Protein AF-0000000083620984 (afdb_homodimer)

Radius of gyration: 16.07 Å; Cα contacts (8 Å, |Δi|>4): 321; chains: 2; bounding box: 34×46×34 Å

Secondary structure (DSSP, 8-state):
-EEEEEETTEEEEEEEEEEEE---GGG--SS--S------TTEEEEEEEETTTEEEEEEE--TTEEEEEE--/-EEEEEETTEEEEEEEEEEEE---GGG--SS--S------TTEEEEEEEETTTEEEEEEE--TTEEEEEE--

Structure (mmCIF, N/CA/C/O backbone):
data_AF-0000000083620984-model_v1
#
loop_
_entity.id
_entity.type
_entity.pdbx_description
1 polymer 'Putative PAP-specific phosphatase mitochondrial-like'
#
loop_
_atom_site.group_PDB
_atom_site.id
_atom_site.type_symbol
_atom_site.label_atom_id
_atom_site.label_alt_id
_atom_site.label_comp_id
_atom_site.label_asym_id
_atom_site.label_entity_id
_atom_site.label_seq_id
_atom_site.pdbx_PDB_ins_code
_atom_site.Cartn_x
_atom_site.Cartn_y
_atom_site.Cartn_z
_atom_site.occupancy
_atom_site.B_iso_or_equiv
_atom_site.auth_seq_id
_atom_site.auth_comp_id
_atom_site.auth_asym_id
_atom_site.auth_atom_id
_atom_site.pdbx_PDB_model_num
ATOM 1 N N . VAL A 1 1 ? 7.824 5.59 3.816 1 95.5 1 VAL A N 1
ATOM 2 C CA . VAL A 1 1 ? 7.945 4.133 3.795 1 95.5 1 VAL A CA 1
ATOM 3 C C . VAL A 1 1 ? 7.23 3.572 2.568 1 95.5 1 VAL A C 1
ATOM 5 O O . VAL A 1 1 ? 6.395 4.25 1.965 1 95.5 1 VAL A O 1
ATOM 8 N N . GLY A 1 2 ? 7.676 2.381 2.141 1 97.94 2 GLY A N 1
ATOM 9 C CA . GLY A 1 2 ? 7.074 1.812 0.945 1 97.94 2 GLY A CA 1
ATOM 10 C C . GLY A 1 2 ? 6.973 0.299 0.988 1 97.94 2 GLY A C 1
ATOM 11 O O . GLY A 1 2 ? 7.645 -0.35 1.793 1 97.94 2 GLY A O 1
ATOM 12 N N . LEU A 1 3 ? 6.086 -0.209 0.141 1 97.88 3 LEU A N 1
ATOM 13 C CA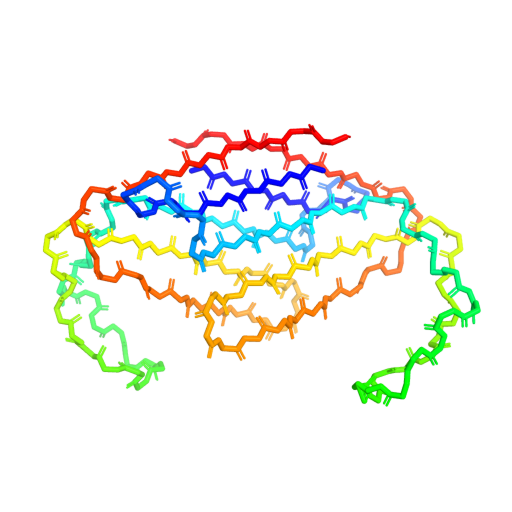 . LEU A 1 3 ? 5.852 -1.63 -0.096 1 97.88 3 LEU A CA 1
ATOM 14 C C . LEU A 1 3 ? 5.66 -1.908 -1.583 1 97.88 3 LEU A C 1
ATOM 16 O O . LEU A 1 3 ? 5.113 -1.074 -2.311 1 97.88 3 LEU A O 1
ATOM 20 N N . ALA A 1 4 ? 6.211 -3.156 -1.913 1 98.12 4 ALA A N 1
ATOM 21 C CA . ALA A 1 4 ? 6.031 -3.473 -3.328 1 98.12 4 ALA A CA 1
ATOM 22 C C . ALA A 1 4 ? 5.895 -4.977 -3.539 1 98.12 4 ALA A C 1
ATOM 24 O O . ALA A 1 4 ? 6.469 -5.773 -2.791 1 98.12 4 ALA A O 1
ATOM 25 N N . LEU A 1 5 ? 5.133 -5.305 -4.512 1 97.81 5 LEU A N 1
ATOM 26 C CA . LEU A 1 5 ? 5.184 -6.652 -5.074 1 97.81 5 LEU A CA 1
ATOM 27 C C . LEU A 1 5 ? 6.18 -6.719 -6.227 1 97.81 5 LEU A C 1
ATOM 29 O O . LEU A 1 5 ? 6.125 -5.902 -7.148 1 97.81 5 LEU A O 1
ATOM 33 N N . VAL A 1 6 ? 7.078 -7.719 -6.152 1 97.38 6 VAL A N 1
ATOM 34 C CA . VAL A 1 6 ? 8.156 -7.867 -7.125 1 97.38 6 VAL A CA 1
ATOM 35 C C . VAL A 1 6 ? 7.988 -9.18 -7.887 1 97.38 6 VAL A C 1
ATOM 37 O O . VAL A 1 6 ? 7.781 -10.234 -7.277 1 97.38 6 VAL A O 1
ATOM 40 N N . VAL A 1 7 ? 8 -9.055 -9.188 1 95.38 7 VAL A N 1
ATOM 41 C CA . VAL A 1 7 ? 7.945 -10.211 -10.078 1 95.38 7 VAL A CA 1
ATOM 42 C C . VAL A 1 7 ? 9.227 -10.297 -10.906 1 95.38 7 VAL A C 1
ATOM 44 O O . VAL A 1 7 ? 9.523 -9.398 -11.695 1 95.38 7 VAL A O 1
ATOM 47 N N . GLU A 1 8 ? 9.938 -11.414 -10.648 1 93.62 8 GLU A N 1
ATOM 48 C CA . GLU A 1 8 ? 11.18 -11.664 -11.375 1 93.62 8 GLU A CA 1
ATOM 49 C C . GLU A 1 8 ? 12.109 -10.453 -11.305 1 93.62 8 GLU A C 1
ATOM 51 O O . GLU A 1 8 ? 12.656 -10.023 -12.328 1 93.62 8 GLU A O 1
ATOM 56 N N . GLY A 1 9 ? 12.18 -9.828 -10.25 1 95.12 9 GLY A N 1
ATOM 57 C CA . GLY A 1 9 ? 13.109 -8.742 -9.992 1 95.12 9 GLY A CA 1
ATOM 58 C C . GLY A 1 9 ? 12.562 -7.379 -10.367 1 95.12 9 GLY A C 1
ATOM 59 O O . GLY A 1 9 ? 13.258 -6.367 -10.242 1 95.12 9 GLY A O 1
ATOM 60 N N . GLU A 1 10 ? 11.391 -7.398 -10.859 1 96.12 10 GLU A N 1
ATOM 61 C CA . GLU A 1 10 ? 10.781 -6.129 -11.25 1 96.12 10 GLU A CA 1
ATOM 62 C C . GLU A 1 10 ? 9.641 -5.754 -10.312 1 96.12 10 GLU A C 1
ATOM 64 O O . GLU A 1 10 ? 8.789 -6.59 -9.992 1 96.12 10 GLU A O 1
ATOM 69 N N . ILE 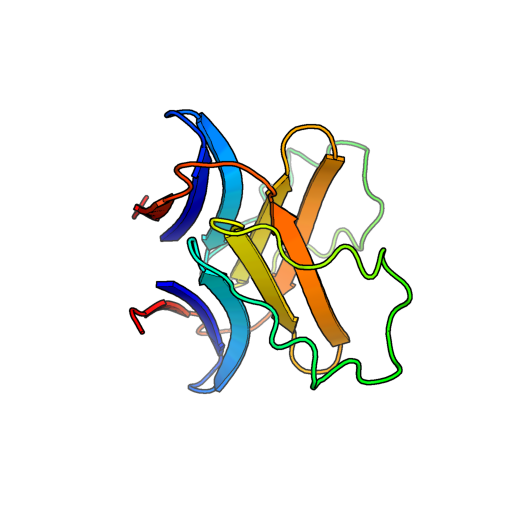A 1 11 ? 9.672 -4.465 -9.953 1 97.5 11 ILE A N 1
ATOM 70 C CA . ILE A 1 11 ? 8.539 -3.965 -9.18 1 97.5 11 ILE A CA 1
ATOM 71 C C . ILE A 1 11 ? 7.312 -3.844 -10.086 1 97.5 11 ILE A C 1
ATOM 73 O O . ILE A 1 11 ? 7.34 -3.129 -11.086 1 97.5 11 ILE A O 1
ATOM 77 N N . VAL A 1 12 ? 6.191 -4.5 -9.695 1 97.5 12 VAL A N 1
ATOM 78 C CA . VAL A 1 12 ? 5 -4.457 -10.531 1 97.5 12 VAL A CA 1
ATOM 79 C C . VAL A 1 12 ? 3.912 -3.637 -9.844 1 97.5 12 VAL A C 1
ATOM 81 O O . VAL A 1 12 ? 3.086 -3.008 -10.516 1 97.5 12 VAL A O 1
ATOM 84 N N . ILE A 1 13 ? 3.76 -3.662 -8.617 1 97.81 13 ILE A N 1
ATOM 85 C CA . ILE A 1 13 ? 2.924 -2.785 -7.805 1 97.81 13 ILE A CA 1
ATOM 86 C C . ILE A 1 13 ? 3.754 -2.191 -6.668 1 97.81 13 ILE A C 1
ATOM 88 O O . ILE A 1 13 ? 4.402 -2.924 -5.914 1 97.81 13 ILE A O 1
ATOM 92 N N . GLY A 1 14 ? 3.746 -0.87 -6.578 1 98.31 14 GLY A N 1
ATOM 93 C CA . GLY A 1 14 ? 4.453 -0.163 -5.52 1 98.31 14 GLY A CA 1
ATOM 94 C C . GLY A 1 14 ? 3.586 0.843 -4.789 1 98.31 14 GLY A C 1
ATOM 95 O O . GLY A 1 14 ? 2.754 1.517 -5.406 1 98.31 14 GLY A O 1
ATOM 96 N N . ILE A 1 15 ? 3.76 0.927 -3.512 1 98 15 ILE A N 1
ATOM 97 C CA . ILE A 1 15 ? 3.033 1.872 -2.67 1 98 15 ILE A CA 1
ATOM 98 C C . ILE A 1 15 ? 4.02 2.682 -1.832 1 98 15 ILE A C 1
ATOM 100 O O . ILE A 1 15 ? 4.984 2.131 -1.295 1 98 15 ILE A O 1
ATOM 104 N N . MET A 1 16 ? 3.736 4.012 -1.745 1 97.25 16 MET A N 1
ATOM 105 C CA . MET A 1 16 ? 4.512 4.902 -0.885 1 97.25 16 MET A CA 1
ATOM 106 C C . MET A 1 16 ? 3.607 5.629 0.103 1 97.25 16 MET A C 1
ATOM 108 O O . MET A 1 16 ? 2.592 6.207 -0.288 1 97.25 16 MET A O 1
ATOM 112 N N . GLY A 1 17 ? 3.844 5.473 1.354 1 97 17 GLY A N 1
ATOM 113 C CA . GLY A 1 17 ? 3.188 6.234 2.404 1 97 17 GLY A CA 1
ATOM 114 C C . GLY A 1 17 ? 4.078 7.305 3.008 1 97 17 GLY A C 1
ATOM 115 O O . GLY A 1 17 ? 5.145 7.004 3.549 1 97 17 GLY A O 1
ATOM 116 N N . CYS A 1 18 ? 3.643 8.5 2.863 1 95.69 18 CYS A N 1
ATOM 117 C CA . CYS A 1 18 ? 4.402 9.633 3.381 1 95.69 18 CYS A CA 1
ATOM 118 C C . CYS A 1 18 ? 3.586 10.414 4.406 1 95.69 18 CYS A C 1
ATOM 120 O O . CYS A 1 18 ? 2.588 11.047 4.062 1 95.69 18 CYS A O 1
ATOM 122 N N . PRO A 1 19 ? 3.998 10.516 5.73 1 93.75 19 PRO A N 1
ATOM 123 C CA . PRO A 1 19 ? 3.211 11.18 6.77 1 93.75 19 PRO A CA 1
ATOM 124 C C . PRO A 1 19 ? 3.383 12.703 6.754 1 93.75 19 PRO A C 1
ATOM 126 O O . PRO A 1 19 ? 2.586 13.422 7.359 1 93.75 19 PRO A O 1
ATOM 129 N N . ASN A 1 20 ? 4.27 13.305 6.215 1 89.5 20 ASN A N 1
ATOM 130 C CA . ASN A 1 20 ? 4.547 14.734 6.125 1 89.5 20 ASN A CA 1
ATOM 131 C C . ASN A 1 20 ? 4.754 15.18 4.68 1 89.5 20 ASN A C 1
ATOM 133 O O . ASN A 1 20 ? 5.758 15.82 4.359 1 89.5 20 ASN A O 1
ATOM 137 N N . TRP A 1 21 ? 3.619 14.875 4.016 1 87.06 21 TRP A N 1
ATOM 138 C CA . TRP A 1 21 ? 3.688 15.227 2.602 1 87.06 21 TRP A CA 1
ATOM 139 C C . TRP A 1 21 ? 3.424 16.719 2.393 1 87.06 21 TRP A C 1
ATOM 141 O O . TRP A 1 21 ? 2.453 17.266 2.924 1 87.06 21 TRP A O 1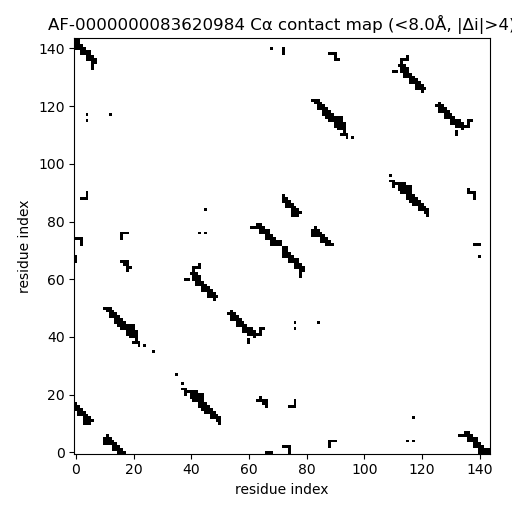
ATOM 151 N N . GLN A 1 22 ? 4.426 17.344 1.766 1 82.31 22 GLN A N 1
ATOM 152 C CA . GLN A 1 22 ? 4.273 18.766 1.427 1 82.31 22 GLN A CA 1
ATOM 153 C C . GLN A 1 22 ? 4.137 18.953 -0.08 1 82.31 22 GLN A C 1
ATOM 155 O O . GLN A 1 22 ? 4.91 18.391 -0.857 1 82.31 22 GLN A O 1
ATOM 160 N N . GLU A 1 23 ? 2.922 19.141 -0.467 1 68.25 23 GLU A N 1
ATOM 161 C CA . GLU A 1 23 ? 2.797 19.391 -1.899 1 68.25 23 GLU A CA 1
ATOM 162 C C . GLU A 1 23 ? 3.559 20.641 -2.307 1 68.25 23 GLU A C 1
ATOM 164 O O . GLU A 1 23 ? 3.539 21.641 -1.593 1 68.25 23 GLU A O 1
ATOM 169 N N . ASP A 1 24 ? 4.598 20.422 -3.064 1 58.53 24 ASP A N 1
ATOM 170 C CA . ASP A 1 24 ? 5.141 21.641 -3.639 1 58.53 24 ASP A CA 1
ATOM 171 C C . ASP A 1 24 ? 4.121 22.328 -4.551 1 58.53 24 ASP A C 1
ATOM 173 O O . ASP A 1 24 ? 3.455 21.656 -5.348 1 58.53 24 ASP A O 1
ATOM 177 N N . LEU A 1 25 ? 3.52 23.406 -4.102 1 50.78 25 LEU A N 1
ATOM 178 C CA . LEU A 1 25 ? 2.693 24.266 -4.93 1 50.78 25 LEU A CA 1
ATOM 179 C C . LEU A 1 25 ? 3.215 24.312 -6.363 1 50.78 25 LEU A C 1
ATOM 181 O O . LEU A 1 25 ? 2.479 24.672 -7.289 1 50.78 25 LEU A O 1
ATOM 185 N N . SER A 1 26 ? 4.473 24.281 -6.531 1 51.03 26 SER A N 1
ATOM 186 C CA . SER A 1 26 ? 4.871 24.594 -7.902 1 51.03 26 SER A CA 1
ATOM 187 C C . SER A 1 26 ? 4.434 23.5 -8.867 1 51.03 26 SER A C 1
ATOM 189 O O . SER A 1 26 ? 4.363 23.734 -10.078 1 51.03 26 SER A O 1
ATOM 191 N N . GLU A 1 27 ? 4.48 22.312 -8.461 1 48.25 27 GLU A N 1
ATOM 192 C CA . GLU A 1 27 ? 4.223 21.281 -9.461 1 48.25 27 GLU A CA 1
ATOM 193 C C . GLU A 1 27 ? 2.725 21.078 -9.672 1 48.25 27 GLU A C 1
ATOM 195 O O . GLU A 1 27 ? 2.188 20.016 -9.375 1 48.25 27 GLU A O 1
ATOM 200 N N . LYS A 1 28 ? 1.883 22.094 -9.617 1 45.78 28 LYS A N 1
ATOM 201 C CA . LYS A 1 28 ? 0.527 22 -10.148 1 45.78 28 LYS A CA 1
ATOM 202 C C . LYS A 1 28 ? 0.513 21.281 -11.5 1 45.78 28 LYS A C 1
ATOM 204 O O . LYS A 1 28 ? 0.69 21.906 -12.547 1 45.78 28 LYS A O 1
ATOM 209 N N . SER A 1 29 ? 1.258 20.234 -11.797 1 46.91 29 SER A N 1
ATOM 210 C CA . SER A 1 29 ? 0.973 19.656 -13.102 1 46.91 29 SER A CA 1
ATOM 211 C C . SER A 1 29 ? -0.526 19.469 -13.312 1 46.91 29 SER A C 1
ATOM 213 O O . SER A 1 29 ? -1.271 19.281 -12.352 1 46.91 29 SER A O 1
ATOM 215 N N . SER A 1 30 ? -1.077 19.781 -14.57 1 41.66 30 SER A N 1
ATOM 216 C CA . SER A 1 30 ? -2.43 19.781 -15.117 1 41.66 30 SER A CA 1
ATOM 217 C C . SER A 1 30 ? -3.219 18.562 -14.656 1 41.66 30 SER A C 1
ATOM 219 O O . SER A 1 30 ? -4.391 18.406 -15.016 1 41.66 30 SER A O 1
ATOM 221 N N . ALA A 1 31 ? -2.598 17.422 -14.578 1 40.97 31 ALA A N 1
ATOM 222 C CA . ALA A 1 31 ? -3.496 16.297 -14.828 1 40.97 31 ALA A CA 1
ATOM 223 C C . ALA A 1 31 ? -4.598 16.234 -13.773 1 40.97 31 ALA A C 1
ATOM 225 O O . ALA A 1 31 ? -5.781 16.109 -14.109 1 40.97 31 ALA A O 1
ATOM 226 N N . GLU A 1 32 ? -4.633 15.195 -12.859 1 44.56 32 GLU A N 1
ATOM 227 C CA . GLU A 1 32 ? -5.859 14.844 -12.148 1 44.56 32 GLU A CA 1
ATOM 228 C C . GLU A 1 32 ? -6.293 15.961 -11.203 1 44.56 32 GLU A C 1
ATOM 230 O O . GLU A 1 32 ? -5.457 16.609 -10.578 1 44.56 32 GLU A O 1
ATOM 235 N N . THR A 1 33 ? -7.422 16.625 -11.508 1 41.81 33 THR A N 1
ATOM 236 C CA . THR A 1 33 ? -8.414 17.547 -10.969 1 41.81 33 THR A CA 1
ATOM 237 C C . THR A 1 33 ? -8.531 17.375 -9.453 1 41.81 33 THR A C 1
ATOM 239 O O . THR A 1 33 ? -9.32 18.078 -8.812 1 41.81 33 THR A O 1
ATOM 242 N N . GLU A 1 34 ? -8.164 16.328 -8.922 1 45.56 34 GLU A N 1
ATOM 243 C CA . GLU A 1 34 ? -8.68 16.422 -7.562 1 45.56 34 GLU A CA 1
ATOM 244 C C . GLU A 1 34 ? -8.141 17.672 -6.859 1 45.56 34 GLU A C 1
ATOM 246 O O . GLU A 1 34 ? -7.129 18.234 -7.27 1 45.56 34 GLU A O 1
ATOM 251 N N . GLU A 1 35 ? -8.922 18.156 -5.816 1 44.34 35 GLU A N 1
ATOM 252 C CA . GLU A 1 35 ? -8.953 19.422 -5.086 1 44.34 35 GLU A CA 1
ATOM 253 C C . GLU A 1 35 ? -7.562 19.828 -4.613 1 44.34 35 GLU A C 1
ATOM 255 O O . GLU A 1 35 ? -6.828 19 -4.055 1 44.34 35 GLU A O 1
ATOM 260 N N . GLY A 1 36 ? -6.805 20.609 -5.426 1 46.97 36 GLY A N 1
ATOM 261 C CA . GLY A 1 36 ? -5.695 21.516 -5.164 1 46.97 36 GLY A CA 1
ATOM 262 C C . GLY A 1 36 ? -5.582 21.922 -3.705 1 46.97 36 GLY A C 1
ATOM 263 O O . GLY A 1 36 ? -5.176 23.031 -3.393 1 46.97 36 GLY A O 1
ATOM 264 N N . ARG A 1 37 ? -6.383 21.172 -2.891 1 49.5 37 ARG A N 1
ATOM 265 C CA . ARG A 1 37 ? -6.203 21.766 -1.573 1 49.5 37 ARG A CA 1
ATOM 266 C C . ARG A 1 37 ? -4.738 21.719 -1.144 1 49.5 37 ARG A C 1
ATOM 268 O O . ARG A 1 37 ? -4.078 20.688 -1.304 1 49.5 37 ARG A O 1
ATOM 275 N N . GLU A 1 38 ? -4.129 22.891 -1.246 1 53.38 38 GLU A N 1
ATOM 276 C CA . GLU A 1 38 ? -2.826 23.078 -0.616 1 53.38 38 G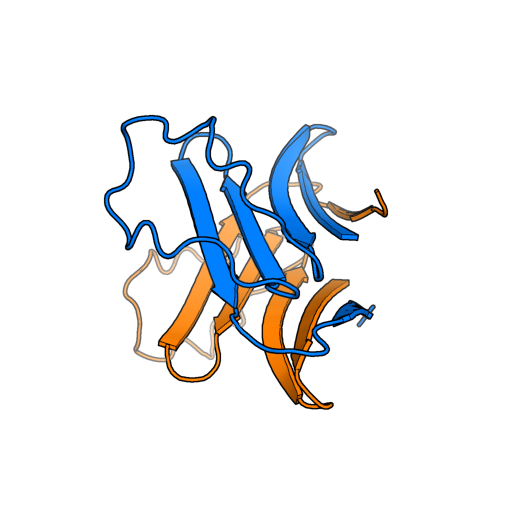LU A CA 1
ATOM 277 C C . GLU A 1 38 ? -2.596 22.078 0.501 1 53.38 38 GLU A C 1
ATOM 279 O O . GLU A 1 38 ? -3.49 21.812 1.31 1 53.38 38 GLU A O 1
ATOM 284 N N . ALA A 1 39 ? -1.646 21.203 0.178 1 58.81 39 ALA A N 1
ATOM 285 C CA . ALA A 1 39 ? -1.27 20.281 1.247 1 58.81 39 ALA A CA 1
ATOM 286 C C . ALA A 1 39 ? -1.118 21.016 2.576 1 58.81 39 ALA A C 1
ATOM 288 O O . ALA A 1 39 ? -0.354 21.969 2.678 1 58.81 39 ALA A O 1
ATOM 289 N N . LEU A 1 40 ? -2.143 20.906 3.377 1 65.94 40 LEU A N 1
ATOM 290 C CA . LEU A 1 40 ? -2.008 21.422 4.7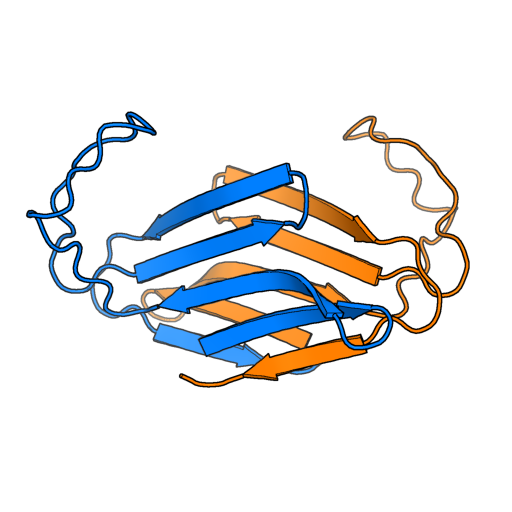34 1 65.94 40 LEU A CA 1
ATOM 291 C C . LEU A 1 40 ? -0.776 20.828 5.418 1 65.94 40 LEU A C 1
ATOM 293 O O . LEU A 1 40 ? -0.366 19.719 5.109 1 65.94 40 LEU A O 1
ATOM 297 N N . PRO A 1 41 ? -0.038 21.719 6.078 1 70.19 41 PRO A N 1
ATOM 298 C CA . PRO A 1 41 ? 1.047 21.172 6.902 1 70.19 41 PRO A CA 1
ATOM 299 C C . PRO A 1 41 ? 0.646 19.891 7.641 1 70.19 41 PRO A C 1
ATOM 301 O O . PRO A 1 41 ? -0.477 19.797 8.141 1 70.19 41 PRO A O 1
ATOM 304 N N . GLY A 1 42 ? 1.498 18.906 7.539 1 76.56 42 GLY A N 1
ATOM 305 C CA . GLY A 1 42 ? 1.279 17.703 8.312 1 76.56 42 GLY A CA 1
ATOM 306 C C . GLY A 1 42 ? 0.405 16.688 7.598 1 76.56 42 GLY A C 1
ATOM 307 O O . GLY A 1 42 ? -0.069 15.727 8.211 1 76.56 42 GLY A O 1
ATOM 308 N N . SER A 1 43 ? 0.15 16.938 6.355 1 88.75 43 SER A N 1
ATOM 309 C CA . SER A 1 43 ? -0.671 15.977 5.637 1 88.75 43 SER A CA 1
ATOM 310 C C . SER A 1 43 ? 0.131 14.734 5.27 1 88.75 43 SER A C 1
ATOM 312 O O . SER A 1 43 ? 1.362 14.773 5.234 1 88.75 43 SER A O 1
ATOM 314 N N . GLY A 1 44 ? -0.624 13.594 5.281 1 94.94 44 GLY A N 1
ATOM 315 C CA . GLY A 1 44 ? -0.069 12.352 4.77 1 94.94 44 GLY A CA 1
ATOM 316 C C . GLY A 1 44 ? -0.628 11.961 3.416 1 94.94 44 GLY A C 1
ATOM 317 O O . GLY A 1 44 ? -1.713 12.406 3.033 1 94.94 44 GLY A O 1
ATOM 318 N N . ILE A 1 45 ? 0.216 11.172 2.695 1 94.81 45 ILE A N 1
ATOM 319 C CA . ILE A 1 45 ? -0.241 10.711 1.389 1 94.81 45 ILE A CA 1
ATOM 320 C C . ILE A 1 45 ? 0.129 9.242 1.199 1 94.81 45 ILE A C 1
ATOM 322 O O . ILE A 1 45 ? 1.161 8.789 1.696 1 94.81 45 ILE A O 1
ATOM 326 N N . MET A 1 46 ? -0.825 8.484 0.666 1 95.94 46 MET A N 1
ATOM 327 C CA . MET A 1 46 ? -0.561 7.16 0.114 1 95.94 46 MET A CA 1
ATOM 328 C C . MET A 1 46 ? -0.605 7.184 -1.41 1 95.94 46 MET A C 1
ATOM 330 O O . MET A 1 46 ? -1.596 7.621 -1.999 1 95.94 46 MET A O 1
ATOM 334 N N . MET A 1 47 ? 0.494 6.781 -2.074 1 96.25 47 MET A N 1
ATOM 335 C CA . MET A 1 47 ? 0.571 6.719 -3.531 1 96.25 47 MET A CA 1
ATOM 336 C C . MET A 1 47 ? 0.8 5.289 -4.004 1 96.25 47 MET A C 1
ATOM 338 O O . MET A 1 47 ? 1.595 4.555 -3.414 1 96.25 47 MET A O 1
ATOM 342 N N . ILE A 1 48 ? 0.02 4.953 -5.039 1 96.69 48 ILE A N 1
ATOM 343 C CA . ILE A 1 48 ? 0.126 3.609 -5.598 1 96.69 48 ILE A CA 1
ATOM 344 C C . ILE A 1 48 ? 0.52 3.695 -7.07 1 96.69 48 ILE A C 1
ATOM 346 O O . ILE A 1 48 ? 0.013 4.547 -7.805 1 96.69 48 ILE A O 1
ATOM 350 N N . ALA A 1 49 ? 1.503 2.93 -7.453 1 97.25 49 ALA A N 1
ATOM 351 C CA . ALA A 1 49 ? 1.851 2.742 -8.859 1 97.25 49 ALA A CA 1
ATOM 352 C C . ALA A 1 49 ? 1.719 1.276 -9.266 1 97.25 49 ALA A C 1
ATOM 354 O O . ALA A 1 49 ? 2.234 0.388 -8.586 1 97.25 49 ALA A O 1
ATOM 355 N N . HIS A 1 50 ? 0.934 1.103 -10.359 1 96.69 50 HIS A N 1
ATOM 356 C CA . HIS A 1 50 ? 0.771 -0.225 -10.945 1 96.69 50 HIS A CA 1
ATOM 357 C C . HIS A 1 50 ? 1.27 -0.26 -12.383 1 96.69 50 HIS A C 1
ATOM 359 O O . HIS A 1 50 ? 0.729 0.432 -13.25 1 96.69 50 HIS A O 1
ATOM 365 N N . LYS A 1 51 ? 2.273 -1.142 -12.547 1 96.62 51 LYS A N 1
ATOM 366 C CA . LYS A 1 51 ? 2.885 -1.232 -13.867 1 96.62 51 LYS A CA 1
ATOM 367 C C . LYS A 1 51 ? 1.829 -1.465 -14.945 1 96.62 51 LYS A C 1
ATOM 369 O O . LYS A 1 51 ? 1.053 -2.42 -14.867 1 96.62 51 LYS A O 1
ATOM 374 N N . GLY A 1 52 ? 1.756 -0.55 -15.938 1 94.25 52 GLY A N 1
ATOM 375 C CA . GLY A 1 52 ? 0.833 -0.683 -17.047 1 94.25 52 GLY A CA 1
ATOM 376 C C . GLY A 1 52 ? -0.537 -0.098 -16.766 1 94.25 52 GLY A C 1
ATOM 377 O O . GLY A 1 52 ? -1.388 -0.037 -17.656 1 94.25 52 GLY A O 1
ATOM 378 N N . TYR A 1 53 ? -0.903 0.3 -15.562 1 92.62 53 TYR A N 1
ATOM 379 C CA . TYR A 1 53 ? -2.242 0.762 -15.211 1 92.62 53 TYR A CA 1
ATOM 380 C C . TYR A 1 53 ? -2.227 2.236 -14.828 1 92.62 53 TYR A C 1
ATOM 382 O O . TYR A 1 53 ? -3.215 2.947 -15.031 1 92.62 53 TYR A O 1
ATOM 390 N N . GLY A 1 54 ? -1.168 2.678 -14.164 1 94.62 54 GLY A N 1
ATOM 391 C CA . GLY A 1 54 ? -1.092 4.078 -13.773 1 94.62 54 GLY A CA 1
ATOM 392 C C . GLY A 1 54 ? -0.848 4.27 -12.289 1 94.62 54 GLY A C 1
ATOM 393 O O . GLY A 1 54 ? -0.329 3.375 -11.617 1 94.62 54 GLY A O 1
ATOM 394 N N . THR A 1 55 ? -1.12 5.594 -11.93 1 95.5 55 THR A N 1
ATOM 395 C CA . THR A 1 55 ? -0.87 5.969 -10.547 1 95.5 55 THR A CA 1
ATOM 396 C C . THR A 1 55 ? -2.135 6.527 -9.898 1 95.5 55 THR A C 1
ATOM 398 O O . THR A 1 55 ? -2.998 7.074 -10.586 1 95.5 55 THR A O 1
ATOM 401 N N . TRP A 1 56 ? -2.25 6.234 -8.594 1 90.69 56 TRP A N 1
ATOM 402 C CA . TRP A 1 56 ? -3.318 6.773 -7.758 1 90.69 56 TRP A CA 1
ATOM 403 C C . TRP A 1 56 ? -2.766 7.297 -6.434 1 90.69 56 TRP A C 1
ATOM 405 O O . TRP A 1 56 ? -1.732 6.824 -5.957 1 90.69 56 TRP A O 1
ATOM 415 N N . ARG A 1 57 ? -3.451 8.266 -5.945 1 93.19 57 ARG A N 1
ATOM 416 C CA . ARG A 1 57 ? -3.012 8.789 -4.656 1 93.19 57 ARG A CA 1
ATOM 417 C C . ARG A 1 57 ? -4.203 9.156 -3.779 1 93.19 57 ARG A C 1
ATOM 419 O O . ARG A 1 57 ? -5.258 9.555 -4.285 1 93.19 57 ARG A O 1
ATOM 426 N N . LYS A 1 58 ? -3.998 8.977 -2.555 1 92.25 58 LYS A N 1
ATOM 427 C CA . LYS A 1 58 ? -4.945 9.422 -1.536 1 92.25 58 LYS A CA 1
ATOM 428 C C . LYS A 1 58 ? -4.234 10.211 -0.434 1 92.25 58 LYS A C 1
ATOM 430 O O . LYS A 1 58 ? -3.219 9.758 0.099 1 92.25 58 LYS A O 1
ATOM 435 N N . ARG A 1 59 ? -4.855 11.344 -0.18 1 90.88 59 ARG A N 1
ATOM 436 C CA . ARG A 1 59 ? -4.277 12.203 0.849 1 90.88 59 ARG A CA 1
ATOM 437 C C . ARG A 1 59 ? -5.094 12.141 2.135 1 90.88 59 ARG A C 1
ATOM 439 O O . ARG A 1 59 ? -6.316 11.977 2.094 1 90.88 59 ARG A O 1
ATOM 446 N N . GLU A 1 60 ? -4.367 12.297 3.232 1 91.56 60 GLU A N 1
ATOM 447 C CA . GLU A 1 60 ? -4.957 12.453 4.559 1 91.56 60 GLU A CA 1
ATOM 448 C C . GLU A 1 60 ? -4.496 13.75 5.219 1 91.56 60 GLU A C 1
ATOM 450 O O . GLU A 1 60 ? -3.297 13.977 5.391 1 91.56 60 GLU A O 1
ATOM 455 N N . SER A 1 61 ? -5.578 14.492 5.402 1 88.25 61 SER A N 1
ATOM 456 C CA . SER A 1 61 ? -5.266 15.773 6.016 1 88.25 61 SER A CA 1
ATOM 457 C C . SER A 1 61 ? -5.523 15.75 7.52 1 88.25 61 SER A C 1
ATOM 459 O O . SER A 1 61 ? -6.656 15.539 7.953 1 88.25 61 SER A O 1
ATOM 461 N N . ASN A 1 62 ? -4.5 15.453 8.32 1 85.31 62 ASN A N 1
ATOM 462 C CA . ASN A 1 62 ? -4.539 15.492 9.773 1 85.31 62 ASN A CA 1
ATOM 463 C C . ASN A 1 62 ? -3.162 15.781 10.367 1 85.31 62 ASN A C 1
ATOM 465 O O . ASN A 1 62 ? -2.145 15.609 9.695 1 85.31 62 ASN A O 1
ATOM 469 N N . MET A 1 63 ? -3.381 16.406 11.477 1 83.12 63 MET A N 1
ATOM 470 C CA . MET A 1 63 ? -2.107 16.578 12.172 1 83.12 63 MET A CA 1
ATOM 471 C C . MET A 1 63 ? -1.66 15.266 12.812 1 83.12 63 MET A C 1
ATOM 473 O O . MET A 1 63 ? -2.492 14.453 13.227 1 83.12 63 MET A O 1
ATOM 477 N N . GLY A 1 64 ? -0.415 15.062 12.836 1 90.38 64 GLY A N 1
ATOM 478 C CA . GLY A 1 64 ? 0.128 13.938 13.578 1 90.38 64 GLY A CA 1
ATOM 479 C C . GLY A 1 64 ? 0.001 12.617 12.844 1 90.38 64 GLY A C 1
ATOM 480 O O . GLY A 1 64 ? -0.289 11.586 13.453 1 90.38 64 GLY A O 1
ATOM 481 N N . ILE A 1 65 ? 0.11 12.656 11.57 1 95.31 65 ILE A N 1
ATOM 482 C CA . ILE A 1 65 ? 0.064 11.422 10.797 1 95.31 65 ILE A CA 1
ATOM 483 C C . ILE A 1 65 ? 1.409 10.703 10.883 1 95.31 65 ILE A C 1
ATOM 485 O O . ILE A 1 65 ? 2.465 11.336 10.82 1 95.31 65 ILE A O 1
ATOM 489 N N . THR A 1 66 ? 1.345 9.398 11.141 1 96.5 66 THR A N 1
ATOM 490 C CA . THR A 1 66 ? 2.535 8.555 11.078 1 96.5 66 THR A CA 1
ATOM 491 C C . THR A 1 66 ? 2.338 7.414 10.094 1 96.5 66 THR A C 1
ATOM 493 O O . THR A 1 66 ? 1.206 7.09 9.727 1 96.5 66 THR A O 1
ATOM 496 N N . ALA A 1 67 ? 3.441 6.977 9.562 1 96.75 67 ALA A N 1
ATOM 497 C CA . ALA A 1 67 ? 3.432 5.773 8.734 1 96.75 67 ALA A CA 1
ATOM 498 C C . ALA A 1 67 ? 4.062 4.598 9.469 1 96.75 67 ALA A C 1
ATOM 500 O O . ALA A 1 67 ? 5.086 4.75 10.133 1 96.75 67 ALA A O 1
ATOM 501 N N . VAL A 1 68 ? 3.418 3.443 9.352 1 96.81 68 VAL A N 1
ATOM 502 C CA . VAL A 1 68 ? 3.939 2.254 10.016 1 96.81 68 VAL A CA 1
ATOM 503 C C . VAL A 1 68 ? 4.023 1.098 9.023 1 96.81 68 VAL A C 1
ATOM 505 O O . VAL A 1 68 ? 3.229 1.021 8.086 1 96.81 68 VAL A O 1
ATOM 508 N N . VAL A 1 69 ? 5.125 0.315 9.148 1 96.44 69 VAL A N 1
ATOM 509 C CA . VAL A 1 69 ? 5.262 -0.94 8.414 1 96.44 69 VAL A CA 1
ATOM 510 C C . VAL A 1 69 ? 5.016 -2.117 9.359 1 96.44 69 VAL A C 1
ATOM 512 O O . VAL A 1 69 ? 5.465 -2.105 10.508 1 96.44 69 VAL A O 1
ATOM 515 N N . PHE A 1 70 ? 4.273 -3.062 8.883 1 93.81 70 PHE A N 1
ATOM 516 C CA . PHE A 1 70 ? 4.047 -4.223 9.727 1 93.81 70 PHE A CA 1
ATOM 517 C C . PHE A 1 70 ? 4.172 -5.516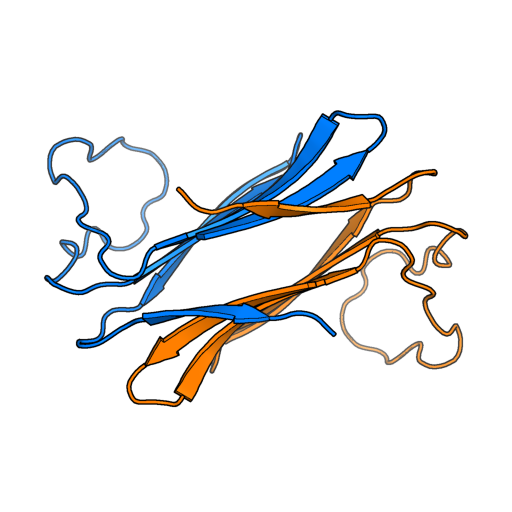 8.93 1 93.81 70 PHE A C 1
ATOM 519 O O . PHE A 1 70 ? 4.043 -5.504 7.703 1 93.81 70 PHE A O 1
ATOM 526 N N . TYR A 1 71 ? 4.633 -6.562 9.617 1 90.38 71 TYR A N 1
ATOM 527 C CA . TYR A 1 71 ? 4.785 -7.895 9.039 1 90.38 71 TYR A CA 1
ATOM 528 C C . TYR A 1 71 ? 3.822 -8.883 9.688 1 90.38 71 TYR A C 1
ATOM 530 O O . TYR A 1 71 ? 3.617 -8.852 10.906 1 90.38 71 TYR A O 1
ATOM 538 N N . ILE A 1 72 ? 3.051 -9.539 8.719 1 76.44 72 ILE A N 1
ATOM 539 C CA . ILE A 1 72 ? 2.146 -10.547 9.258 1 76.44 72 ILE A CA 1
ATOM 540 C C . ILE A 1 72 ? 2.699 -11.938 8.969 1 76.44 72 ILE A C 1
ATOM 542 O O . ILE A 1 72 ? 3.393 -12.141 7.969 1 76.44 72 ILE A O 1
ATOM 546 N N . VAL B 1 1 ? 3.096 -8.594 4.168 1 95.56 1 VAL B N 1
ATOM 547 C CA . VAL B 1 1 ? 3.619 -7.336 4.703 1 95.56 1 VAL B CA 1
ATOM 548 C C . VAL B 1 1 ? 2.576 -6.234 4.547 1 95.56 1 VAL B C 1
ATOM 550 O O . VAL B 1 1 ? 1.632 -6.367 3.764 1 95.56 1 VAL B O 1
ATOM 553 N N . GLY B 1 2 ? 2.701 -5.207 5.395 1 98 2 GLY B N 1
ATOM 554 C CA . GLY B 1 2 ? 1.712 -4.145 5.332 1 98 2 GLY B CA 1
ATOM 555 C C . GLY B 1 2 ? 2.281 -2.777 5.66 1 98 2 GLY B C 1
ATOM 556 O O . GLY B 1 2 ? 3.365 -2.676 6.238 1 98 2 GLY B O 1
ATOM 557 N N . LEU B 1 3 ? 1.549 -1.765 5.234 1 97.88 3 LEU B N 1
ATOM 558 C CA . LEU B 1 3 ? 1.812 -0.35 5.477 1 97.88 3 LEU B CA 1
ATOM 559 C C . LEU B 1 3 ? 0.521 0.396 5.793 1 97.88 3 LEU B C 1
ATOM 561 O O . LEU B 1 3 ? -0.539 0.075 5.25 1 97.88 3 LEU B O 1
ATOM 565 N N . ALA B 1 4 ? 0.756 1.402 6.758 1 98.19 4 ALA B N 1
ATOM 566 C CA . ALA B 1 4 ? -0.456 2.15 7.082 1 98.19 4 ALA B CA 1
ATOM 567 C C . ALA B 1 4 ? -0.128 3.596 7.445 1 98.19 4 ALA B C 1
ATOM 569 O O . ALA B 1 4 ? 0.938 3.877 7.996 1 98.19 4 ALA B O 1
ATOM 570 N N . LEU B 1 5 ? -1.016 4.438 7.098 1 97.81 5 LEU B N 1
ATOM 571 C CA . LEU B 1 5 ? -1.038 5.773 7.688 1 97.81 5 LEU B CA 1
ATOM 572 C C . LEU B 1 5 ? -1.911 5.801 8.938 1 97.81 5 LEU B C 1
ATOM 574 O O . LEU B 1 5 ? -3.066 5.367 8.898 1 97.81 5 LEU B O 1
ATOM 578 N N . VAL B 1 6 ? -1.34 6.336 10.031 1 97.38 6 VAL B N 1
ATOM 579 C CA . VAL B 1 6 ? -2.01 6.355 11.328 1 97.38 6 VAL B CA 1
ATOM 580 C C . VAL B 1 6 ? -2.258 7.801 11.758 1 97.38 6 VAL B C 1
ATOM 582 O O . VAL B 1 6 ? -1.348 8.633 11.719 1 97.38 6 VAL B O 1
ATOM 585 N N . VAL B 1 7 ? -3.502 8.062 12.07 1 95.31 7 VAL B N 1
ATOM 586 C CA . VAL B 1 7 ? -3.906 9.367 12.594 1 95.31 7 VAL B CA 1
ATOM 587 C C . VAL B 1 7 ? -4.438 9.219 14.016 1 95.31 7 VAL B C 1
ATOM 589 O O . VAL B 1 7 ? -5.449 8.547 14.234 1 95.31 7 VAL B O 1
ATOM 592 N N . GLU B 1 8 ? -3.678 9.859 14.93 1 93.5 8 GLU B N 1
ATOM 593 C CA . GLU B 1 8 ? -4.062 9.844 16.328 1 93.5 8 GLU B CA 1
ATOM 594 C C . GLU B 1 8 ? -4.297 8.414 16.828 1 93.5 8 GLU B C 1
ATOM 596 O O . GLU B 1 8 ? -5.309 8.133 17.469 1 93.5 8 GLU B O 1
ATOM 601 N N . GLY B 1 9 ? -3.535 7.527 16.422 1 95.06 9 GLY B N 1
ATOM 602 C CA . GLY B 1 9 ? -3.547 6.152 16.891 1 95.06 9 GLY B CA 1
ATOM 603 C C . GLY B 1 9 ? -4.477 5.254 16.109 1 95.06 9 GLY B C 1
ATOM 604 O O . GLY B 1 9 ? -4.625 4.07 16.422 1 95.06 9 GLY B O 1
ATOM 605 N N . GLU B 1 10 ? -5.102 5.828 15.172 1 96.12 10 GLU B N 1
ATOM 606 C CA . GLU B 1 10 ? -6.016 5.043 14.352 1 96.12 10 GLU B CA 1
ATOM 607 C C . GLU B 1 10 ? -5.469 4.852 12.938 1 96.12 10 GLU B C 1
ATOM 609 O O . GLU B 1 10 ? -4.988 5.805 12.32 1 96.12 10 GLU B O 1
ATOM 614 N N . ILE B 1 11 ? -5.602 3.602 12.484 1 97.5 11 ILE B N 1
ATOM 615 C CA . ILE B 1 11 ? -5.25 3.35 11.086 1 97.5 11 ILE B CA 1
ATOM 616 C C . ILE B 1 11 ? -6.32 3.941 10.172 1 97.5 11 ILE B C 1
ATOM 618 O O . ILE B 1 11 ? -7.496 3.576 10.266 1 97.5 11 ILE B O 1
ATOM 622 N N . VAL B 1 12 ? -5.914 4.824 9.242 1 97.56 12 VAL B N 1
ATOM 623 C CA . VAL B 1 12 ? -6.891 5.461 8.359 1 97.56 12 VAL B CA 1
ATOM 624 C C . VAL B 1 12 ? -6.727 4.93 6.938 1 97.56 12 VAL B C 1
ATOM 626 O O . VAL B 1 12 ? -7.699 4.863 6.18 1 97.56 12 VAL B O 1
ATOM 629 N N . ILE B 1 13 ? -5.609 4.656 6.477 1 97.88 13 ILE B N 1
ATOM 630 C CA . ILE B 1 13 ? -5.312 3.947 5.238 1 97.88 13 ILE B CA 1
ATOM 631 C C . ILE B 1 13 ? -4.359 2.789 5.523 1 97.88 13 ILE B C 1
ATOM 633 O O . ILE B 1 13 ? -3.299 2.982 6.125 1 97.88 13 ILE B O 1
ATOM 637 N N . GLY B 1 14 ? -4.75 1.603 5.105 1 98.31 14 GLY B N 1
ATOM 638 C CA . GLY B 1 14 ? -3.926 0.413 5.266 1 98.31 14 GLY B CA 1
ATOM 639 C C . GLY B 1 14 ? -3.756 -0.369 3.975 1 98.31 14 GLY B C 1
ATOM 640 O O . GLY B 1 14 ? -4.691 -0.479 3.182 1 98.31 14 GLY B O 1
ATOM 641 N N . ILE B 1 15 ? -2.58 -0.871 3.764 1 98 15 ILE B N 1
ATOM 642 C CA . ILE B 1 15 ? -2.266 -1.685 2.596 1 98 15 ILE B CA 1
ATOM 643 C C . ILE B 1 15 ? -1.631 -3 3.039 1 98 15 ILE B C 1
ATOM 645 O O . ILE B 1 15 ? -0.784 -3.018 3.936 1 98 15 ILE B O 1
ATOM 649 N N . MET B 1 16 ? -2.084 -4.09 2.377 1 97.31 16 MET B N 1
ATOM 650 C CA . MET B 1 16 ? -1.494 -5.406 2.596 1 97.31 16 MET B CA 1
ATOM 651 C C . MET B 1 16 ? -0.991 -6.004 1.285 1 97.31 16 MET B C 1
ATOM 653 O O . MET B 1 16 ? -1.716 -6.023 0.289 1 97.31 16 MET B O 1
ATOM 657 N N . GLY B 1 17 ? 0.238 -6.324 1.221 1 97.06 17 GLY B N 1
ATOM 658 C CA . GLY B 1 17 ? 0.819 -7.066 0.114 1 97.06 17 GLY B CA 1
ATOM 659 C C . GLY B 1 17 ? 1.124 -8.508 0.46 1 97.06 17 GLY B C 1
ATOM 660 O O . GLY B 1 17 ? 1.9 -8.781 1.378 1 97.06 17 GLY B O 1
ATOM 661 N N . CYS B 1 18 ? 0.499 -9.359 -0.235 1 95.81 18 CYS B N 1
ATOM 662 C CA . CYS B 1 18 ? 0.684 -10.789 -0.008 1 95.81 18 CYS B CA 1
ATOM 663 C C . CYS B 1 18 ? 1.218 -11.477 -1.259 1 95.81 18 CYS B C 1
ATOM 665 O O . CYS B 1 18 ? 0.514 -11.578 -2.266 1 95.81 18 CYS B O 1
ATOM 667 N N . PRO B 1 19 ? 2.455 -12.102 -1.253 1 93.88 19 PRO B N 1
ATOM 668 C CA . PRO B 1 19 ? 3.047 -12.703 -2.449 1 93.88 19 PRO B CA 1
ATOM 669 C C . PRO B 1 19 ? 2.512 -14.102 -2.732 1 93.88 19 PRO B C 1
ATOM 671 O O . PRO B 1 19 ? 2.686 -14.625 -3.838 1 93.88 19 PRO B O 1
ATOM 674 N N . ASN B 1 20 ? 1.933 -14.812 -1.94 1 89.62 20 ASN B N 1
ATOM 675 C CA . ASN B 1 20 ? 1.374 -16.156 -2.084 1 89.62 20 ASN B CA 1
ATOM 676 C C . ASN B 1 20 ? -0.081 -16.203 -1.626 1 89.62 20 ASN B C 1
ATOM 678 O O . ASN B 1 20 ? -0.448 -17.047 -0.806 1 89.62 20 ASN B O 1
ATOM 682 N N . TRP B 1 21 ? -0.763 -15.336 -2.402 1 87.38 21 TRP B N 1
ATOM 683 C CA . TRP B 1 21 ? -2.178 -15.266 -2.057 1 87.38 21 TRP B CA 1
ATOM 684 C C . TRP B 1 21 ? -2.949 -16.422 -2.672 1 87.38 21 TRP B C 1
ATOM 686 O O . TRP B 1 21 ? -2.818 -16.703 -3.867 1 87.38 21 TRP B O 1
ATOM 696 N N . GLN B 1 22 ? -3.598 -17.172 -1.762 1 82.19 22 GLN B N 1
ATOM 697 C CA . GLN B 1 22 ? -4.441 -18.281 -2.217 1 82.19 22 GLN B CA 1
ATOM 698 C C . GLN B 1 22 ? -5.918 -17.969 -2.002 1 82.19 22 GLN B C 1
ATOM 700 O O . GLN B 1 22 ? -6.312 -17.516 -0.925 1 82.19 22 GLN B O 1
ATOM 705 N N . GLU B 1 23 ? -6.523 -17.562 -3.061 1 68.62 23 GLU B N 1
ATOM 706 C CA . GLU B 1 23 ? -7.949 -17.328 -2.863 1 68.62 23 GLU B CA 1
ATOM 707 C C . GLU B 1 23 ? -8.664 -18.594 -2.43 1 68.62 23 GLU B C 1
ATOM 709 O O . GLU B 1 23 ? -8.383 -19.672 -2.947 1 68.62 23 GLU B O 1
ATOM 714 N N . ASP B 1 24 ? -9.125 -18.562 -1.204 1 58.72 24 ASP B N 1
ATOM 715 C CA . ASP B 1 24 ? -10.016 -19.672 -0.922 1 58.72 24 ASP B CA 1
ATOM 716 C C . ASP B 1 24 ? -11.258 -19.625 -1.811 1 58.72 24 ASP B C 1
ATOM 718 O O . ASP B 1 24 ? -11.836 -18.547 -2.016 1 58.72 24 ASP B O 1
ATOM 722 N N . LEU B 1 25 ? -11.336 -20.5 -2.787 1 51 25 LEU B N 1
ATOM 723 C CA . LEU B 1 25 ? -12.539 -20.719 -3.584 1 51 25 LEU B CA 1
ATOM 724 C C . LEU B 1 25 ? -13.789 -20.484 -2.748 1 51 25 LEU B C 1
ATOM 726 O O . LEU B 1 25 ? -14.867 -20.219 -3.291 1 51 25 LEU B O 1
ATOM 730 N N . SER B 1 26 ? -13.766 -20.875 -1.54 1 51.22 26 SER B N 1
ATOM 731 C CA . SER B 1 26 ? -15.078 -20.875 -0.913 1 51.22 26 SER B CA 1
ATOM 732 C C . SER B 1 26 ? -15.609 -19.453 -0.737 1 51.22 26 SER B C 1
ATOM 734 O O . SER B 1 26 ? -16.812 -19.266 -0.526 1 51.22 26 SER B O 1
ATOM 736 N N . GLU B 1 27 ? -14.773 -18.562 -0.471 1 48.34 27 GLU B N 1
ATOM 737 C CA . GLU B 1 27 ? -15.32 -17.25 -0.14 1 48.34 27 GLU B CA 1
ATOM 738 C C . GLU B 1 27 ? -15.672 -16.469 -1.399 1 48.34 27 GLU B C 1
ATOM 740 O O . GLU B 1 27 ? -15.078 -15.422 -1.672 1 48.34 27 GLU B O 1
ATOM 745 N N . LYS B 1 28 ? -16.141 -17.078 -2.453 1 45.81 28 LYS B N 1
ATOM 746 C CA . LYS B 1 28 ? -16.797 -16.359 -3.537 1 45.81 28 LYS B CA 1
ATOM 747 C C . LYS B 1 28 ? -17.75 -15.297 -2.994 1 45.81 28 LYS B C 1
ATOM 749 O O . LYS B 1 28 ? -18.938 -15.57 -2.768 1 45.81 28 LYS B O 1
ATOM 754 N N . SER B 1 29 ? -17.531 -14.586 -1.884 1 46.75 29 SER B N 1
ATOM 755 C CA . SER B 1 29 ? -18.562 -13.586 -1.625 1 46.75 29 SER B CA 1
ATOM 756 C C . SER B 1 29 ? -18.859 -12.766 -2.873 1 46.75 29 SER B C 1
ATOM 758 O O . SER B 1 29 ? -18 -12.609 -3.74 1 46.75 29 SER B O 1
ATOM 760 N N . SER B 1 30 ? -20.203 -12.406 -3.129 1 41.41 30 SER B N 1
ATOM 761 C CA . SER B 1 30 ? -20.906 -11.703 -4.203 1 41.41 30 SER B CA 1
ATOM 762 C C . SER B 1 30 ? -20.125 -10.469 -4.648 1 41.41 30 SER B C 1
ATOM 764 O O . SER B 1 30 ? -20.578 -9.734 -5.535 1 41.41 30 SER B O 1
ATOM 766 N N . ALA B 1 31 ? -19.484 -9.758 -3.756 1 41.03 31 ALA B N 1
ATOM 767 C CA . ALA B 1 31 ? -19.375 -8.359 -4.168 1 41.03 31 ALA B CA 1
ATOM 768 C C . ALA B 1 31 ? -18.625 -8.234 -5.492 1 41.03 31 ALA B C 1
ATOM 770 O O . ALA B 1 31 ? -19.109 -7.605 -6.434 1 41.03 31 ALA B O 1
ATOM 771 N N . GLU B 1 32 ? -17.5 -7.363 -5.598 1 44.34 32 GLU B N 1
ATOM 772 C CA . GLU B 1 32 ? -17 -6.828 -6.859 1 44.34 32 GLU B CA 1
ATOM 773 C C . GLU B 1 32 ? -16.547 -7.945 -7.793 1 44.34 32 GLU B C 1
ATOM 775 O O . GLU B 1 32 ? -16.031 -8.977 -7.332 1 44.34 32 GLU B O 1
ATOM 780 N N . THR B 1 33 ? -17.141 -8.047 -9 1 41.91 33 THR B N 1
ATOM 781 C CA . THR B 1 33 ? -17.125 -8.664 -10.32 1 41.91 33 THR B CA 1
ATOM 782 C C . THR B 1 33 ? -15.688 -8.977 -10.742 1 41.91 33 THR B C 1
ATOM 784 O O . THR B 1 33 ? -15.453 -9.492 -11.836 1 41.91 33 THR B O 1
ATOM 787 N N . GLU B 1 34 ? -14.75 -8.367 -10.195 1 45.31 34 GLU B N 1
ATOM 788 C CA . GLU B 1 34 ? -13.617 -8.703 -11.055 1 45.31 34 GLU B CA 1
ATOM 789 C C . GLU B 1 34 ? -13.391 -10.211 -11.117 1 45.31 34 GLU B C 1
ATOM 791 O O . GLU B 1 34 ? -13.852 -10.945 -10.234 1 45.31 34 GLU B O 1
ATOM 796 N N . GLU B 1 35 ? -12.719 -10.688 -12.227 1 44.56 35 GLU B N 1
ATOM 797 C CA . GLU B 1 35 ? -12.562 -11.992 -12.852 1 44.56 35 GLU B CA 1
ATOM 798 C C . GLU B 1 35 ? -12.125 -13.047 -11.828 1 44.56 35 GLU B C 1
ATOM 800 O O . GLU B 1 35 ? -11.242 -12.789 -11.008 1 44.56 35 GLU B O 1
ATOM 805 N N . GLY B 1 36 ? -13.102 -13.812 -11.203 1 46.97 36 GLY B N 1
ATOM 806 C CA . GLY B 1 36 ? -13.094 -15.133 -10.578 1 46.97 36 GLY B CA 1
ATOM 807 C C . GLY B 1 36 ? -11.875 -15.953 -10.938 1 46.97 36 GLY B C 1
ATOM 808 O O . GLY B 1 36 ? -11.945 -17.188 -11 1 46.97 36 GLY B O 1
ATOM 809 N N . ARG B 1 37 ? -10.938 -15.227 -11.633 1 49.47 37 ARG B N 1
ATOM 810 C CA . ARG B 1 37 ? -9.93 -16.219 -11.984 1 49.47 37 ARG B CA 1
ATOM 811 C C . ARG B 1 37 ? -9.289 -16.812 -10.734 1 49.47 37 ARG B C 1
ATOM 813 O O . ARG B 1 37 ? -8.969 -16.094 -9.789 1 49.47 37 ARG B O 1
ATOM 820 N N . GLU B 1 38 ? -9.727 -18.047 -10.492 1 53.62 38 GLU B N 1
ATOM 821 C CA . GLU B 1 38 ? -9.031 -18.875 -9.508 1 53.62 38 GLU B CA 1
ATOM 822 C C . GLU B 1 38 ? -7.598 -18.391 -9.305 1 53.62 38 GLU B C 1
ATOM 824 O O . GLU B 1 38 ? -6.895 -18.078 -10.266 1 53.62 38 GLU B O 1
ATOM 829 N N . ALA B 1 39 ? -7.418 -17.859 -8.094 1 59.12 39 ALA B N 1
ATOM 830 C CA . ALA B 1 39 ? -6.043 -17.5 -7.758 1 59.12 39 ALA B CA 1
ATOM 831 C C . ALA B 1 39 ? -5.07 -18.594 -8.172 1 59.12 39 ALA B C 1
ATOM 833 O O . ALA B 1 39 ? -5.223 -19.75 -7.77 1 59.12 39 ALA B O 1
ATOM 834 N N . LEU B 1 40 ? -4.438 -18.391 -9.312 1 66.5 40 LEU B N 1
ATOM 835 C CA . LEU B 1 40 ? -3.361 -19.312 -9.688 1 66.5 40 LEU B CA 1
ATOM 836 C C . LEU B 1 40 ? -2.342 -19.438 -8.555 1 66.5 40 LEU B C 1
ATOM 838 O O . LEU B 1 40 ? -2.152 -18.5 -7.781 1 66.5 40 LEU B O 1
ATOM 842 N N . PRO B 1 41 ? -1.949 -20.656 -8.297 1 70.62 41 PRO B N 1
ATOM 843 C CA . PRO B 1 41 ? -0.838 -20.812 -7.355 1 70.62 41 PRO B CA 1
ATOM 844 C C . PRO B 1 41 ? 0.248 -19.75 -7.551 1 70.62 41 PRO B C 1
ATOM 846 O O . PRO B 1 41 ? 0.584 -19.406 -8.688 1 70.62 41 PRO B O 1
ATOM 849 N N . GLY B 1 42 ? 0.64 -19.156 -6.469 1 76.62 42 GLY 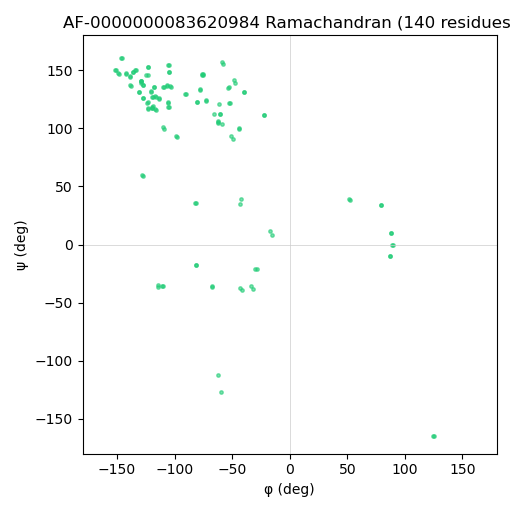B N 1
ATOM 850 C CA . GLY B 1 42 ? 1.761 -18.234 -6.531 1 76.62 42 GLY B CA 1
ATOM 851 C C . GLY B 1 42 ? 1.344 -16.812 -6.855 1 76.62 42 GLY B C 1
ATOM 852 O O . GLY B 1 42 ? 2.188 -15.961 -7.164 1 76.62 42 GLY B O 1
ATOM 853 N N . SER B 1 43 ? 0.074 -16.594 -6.828 1 88.81 43 SER B N 1
ATOM 854 C CA . SER B 1 43 ? -0.362 -15.227 -7.113 1 88.81 43 SER B CA 1
ATOM 855 C C . SER B 1 43 ? -0.114 -14.305 -5.922 1 88.81 43 SER B C 1
ATOM 857 O O . SER B 1 43 ? 0.023 -14.773 -4.789 1 88.81 43 SER B O 1
ATOM 859 N N . GLY B 1 44 ? 0.194 -13.039 -6.281 1 95 44 GLY B N 1
ATOM 860 C CA . GLY B 1 44 ? 0.267 -11.984 -5.281 1 95 44 GLY B CA 1
ATOM 861 C C . GLY B 1 44 ? -0.923 -11.047 -5.312 1 95 44 GLY B C 1
ATOM 862 O O . GLY B 1 44 ? -1.604 -10.938 -6.336 1 95 44 GLY B O 1
ATOM 863 N N . ILE B 1 45 ? -1.157 -10.438 -4.121 1 94.94 45 ILE B N 1
ATOM 864 C CA . ILE B 1 45 ? -2.264 -9.492 -4.059 1 94.94 45 ILE B CA 1
ATOM 865 C C . ILE B 1 45 ? -1.849 -8.266 -3.242 1 94.94 45 ILE B C 1
ATOM 867 O O . ILE B 1 45 ? -1.063 -8.383 -2.299 1 94.94 45 ILE B O 1
ATOM 871 N N . MET B 1 46 ? -2.217 -7.098 -3.754 1 95.88 46 MET B N 1
ATOM 872 C CA . MET B 1 46 ? -2.205 -5.863 -2.977 1 95.88 46 MET B CA 1
ATOM 873 C C . MET B 1 46 ? -3.621 -5.438 -2.607 1 95.88 46 MET B C 1
ATOM 875 O O . MET B 1 46 ? -4.48 -5.305 -3.48 1 95.88 46 MET B O 1
ATOM 879 N N . MET B 1 47 ? -3.902 -5.277 -1.309 1 96.19 47 MET B N 1
ATOM 880 C CA . MET B 1 47 ? -5.207 -4.832 -0.823 1 96.19 47 MET B CA 1
ATOM 881 C C . MET B 1 47 ? -5.086 -3.512 -0.073 1 96.19 47 MET B C 1
ATOM 883 O O . MET B 1 47 ? -4.152 -3.316 0.705 1 96.19 47 MET B O 1
ATOM 887 N N . ILE B 1 48 ? -6.039 -2.637 -0.406 1 96.75 48 ILE B N 1
ATOM 888 C CA . ILE B 1 48 ? -6.051 -1.325 0.232 1 96.75 48 ILE B CA 1
ATOM 889 C C . ILE B 1 48 ? -7.371 -1.119 0.968 1 96.75 48 ILE B C 1
ATOM 891 O O . ILE B 1 48 ? -8.438 -1.482 0.46 1 96.75 48 ILE B O 1
ATOM 895 N N . ALA B 1 49 ? -7.297 -0.682 2.186 1 97.25 49 ALA B N 1
ATOM 896 C CA . ALA B 1 49 ? -8.469 -0.236 2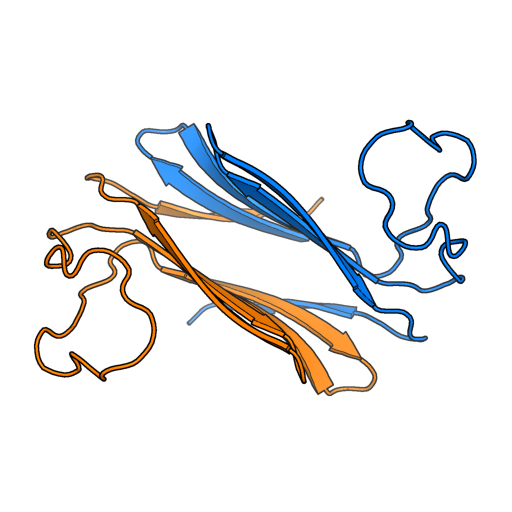.939 1 97.25 49 ALA B CA 1
ATOM 897 C C . ALA B 1 49 ? -8.328 1.227 3.352 1 97.25 49 ALA B C 1
ATOM 899 O O . ALA B 1 49 ? -7.297 1.629 3.896 1 97.25 49 ALA B O 1
ATOM 900 N N . HIS B 1 50 ? -9.391 1.979 2.979 1 96.69 50 HIS B N 1
ATOM 901 C CA . HIS B 1 50 ? -9.469 3.383 3.367 1 96.69 50 HIS B CA 1
ATOM 902 C C . HIS B 1 50 ? -10.703 3.652 4.219 1 96.69 50 HIS B C 1
ATOM 904 O O . HIS B 1 50 ? -11.828 3.498 3.752 1 96.69 50 HIS B O 1
ATOM 910 N N . LYS B 1 51 ? -10.359 4.105 5.453 1 96.62 51 LYS B N 1
ATOM 911 C CA . LYS B 1 51 ? -11.453 4.348 6.398 1 96.62 51 LYS B CA 1
ATOM 912 C C . LYS B 1 51 ? -12.516 5.246 5.785 1 96.62 51 LYS B C 1
ATOM 914 O O . LYS B 1 51 ? -12.219 6.348 5.324 1 96.62 51 LYS B O 1
ATOM 919 N N . GLY B 1 52 ? -13.781 4.742 5.727 1 94.31 52 GLY B N 1
ATOM 920 C CA . GLY B 1 52 ? -14.898 5.516 5.219 1 94.31 52 GLY B CA 1
ATOM 921 C C . GLY B 1 52 ? -15.062 5.414 3.715 1 94.31 52 GLY B C 1
ATOM 922 O O . GLY B 1 52 ? -16.031 5.926 3.154 1 94.31 52 GLY B O 1
ATOM 923 N N . TYR B 1 53 ? -14.148 4.844 2.924 1 92.62 53 TYR B N 1
ATOM 924 C CA . TYR B 1 53 ? -14.203 4.824 1.466 1 92.62 53 TYR B CA 1
ATOM 925 C C . TYR B 1 53 ? -14.383 3.404 0.943 1 92.62 53 TYR B C 1
ATOM 927 O O . TYR B 1 53 ? -14.961 3.199 -0.127 1 92.62 53 TYR B O 1
ATOM 935 N N . GLY B 1 54 ? -13.773 2.434 1.64 1 94.69 54 GLY B N 1
ATOM 936 C CA . GLY B 1 54 ? -13.914 1.056 1.197 1 94.69 54 GLY B CA 1
ATOM 937 C C . GLY B 1 54 ? -12.586 0.367 0.963 1 94.69 54 GLY B C 1
ATOM 938 O O . GLY B 1 54 ? -11.562 0.77 1.525 1 94.69 54 GLY B O 1
ATOM 939 N N . THR B 1 55 ? -12.781 -0.792 0.221 1 95.5 55 THR B N 1
ATOM 940 C CA . THR B 1 55 ? -11.602 -1.615 -0.031 1 95.5 55 THR B CA 1
ATOM 941 C C . THR B 1 55 ? -11.414 -1.851 -1.527 1 95.5 55 THR B C 1
ATOM 943 O O . THR B 1 55 ? -12.383 -1.838 -2.287 1 95.5 55 THR B O 1
ATOM 946 N N . TRP B 1 56 ? -10.125 -1.927 -1.896 1 90.88 56 TRP B N 1
ATOM 947 C CA . TRP B 1 56 ? -9.727 -2.264 -3.26 1 90.88 56 TRP B CA 1
ATOM 948 C C . TRP B 1 56 ? -8.609 -3.301 -3.26 1 90.88 56 TRP B C 1
ATOM 950 O O . TRP B 1 56 ? -7.84 -3.393 -2.303 1 90.88 56 TRP B O 1
ATOM 960 N N . ARG B 1 57 ? -8.625 -4.059 -4.305 1 93.06 57 ARG B N 1
ATOM 961 C CA . ARG B 1 57 ? -7.551 -5.043 -4.402 1 93.06 57 ARG B CA 1
ATOM 962 C C . ARG B 1 57 ? -7.07 -5.191 -5.844 1 93.06 57 ARG B C 1
ATOM 964 O O . ARG B 1 57 ? -7.852 -5.023 -6.781 1 93.06 57 ARG B O 1
ATOM 971 N N . LYS B 1 58 ? -5.855 -5.457 -5.945 1 92.25 58 LYS B N 1
ATOM 972 C CA . LYS B 1 58 ? -5.234 -5.809 -7.219 1 92.25 58 LYS B CA 1
ATOM 973 C C . LYS B 1 58 ? -4.391 -7.074 -7.09 1 92.25 58 LYS B C 1
ATOM 975 O O . LYS B 1 58 ? -3.582 -7.195 -6.168 1 92.25 58 LYS B O 1
ATOM 980 N N . ARG B 1 59 ? -4.66 -7.934 -8.047 1 91 59 ARG B N 1
ATOM 981 C CA . ARG B 1 59 ? -3.934 -9.203 -8.039 1 91 59 ARG B CA 1
ATOM 982 C C . ARG B 1 59 ? -2.859 -9.219 -9.117 1 91 59 ARG B C 1
ATOM 984 O O . ARG B 1 59 ? -3.029 -8.625 -10.188 1 91 59 ARG B O 1
ATOM 991 N N . GLU B 1 60 ? -1.799 -9.93 -8.805 1 91.5 60 GLU B N 1
ATOM 992 C CA . GLU B 1 60 ? -0.729 -10.234 -9.75 1 91.5 60 GLU B CA 1
ATOM 993 C C . GLU B 1 60 ? -0.52 -11.742 -9.875 1 91.5 60 GLU B C 1
ATOM 995 O O . GLU B 1 60 ? -0.248 -12.422 -8.883 1 91.5 60 GLU B O 1
ATOM 1000 N N . SER B 1 61 ? -0.804 -12.07 -11.125 1 88.38 61 SER B N 1
ATOM 1001 C CA . SER B 1 61 ? -0.659 -13.5 -11.375 1 88.38 61 SER B CA 1
ATOM 1002 C C . SER B 1 61 ? 0.687 -13.82 -12.016 1 88.38 61 SER B C 1
ATOM 1004 O O . SER B 1 61 ? 0.964 -13.383 -13.133 1 88.38 61 SER B O 1
ATOM 1006 N N . ASN B 1 62 ? 1.698 -14.141 -11.211 1 85.44 62 ASN B N 1
ATOM 1007 C CA . ASN B 1 62 ? 3.012 -14.586 -11.656 1 85.44 62 ASN B CA 1
ATOM 1008 C C . ASN B 1 62 ? 3.666 -15.516 -10.633 1 85.44 62 ASN B C 1
ATOM 1010 O O . ASN B 1 62 ? 3.285 -15.516 -9.469 1 85.44 62 ASN B O 1
ATOM 1014 N N . MET B 1 63 ? 4.426 -16.328 -11.312 1 83.44 63 MET B N 1
ATOM 1015 C CA . MET B 1 63 ? 5.203 -17.141 -10.383 1 83.44 63 MET B CA 1
ATOM 1016 C C . MET B 1 63 ? 6.336 -16.328 -9.766 1 83.44 63 MET B C 1
ATOM 1018 O O . MET B 1 63 ? 6.871 -15.414 -10.406 1 83.44 63 MET B O 1
ATOM 1022 N N . GLY B 1 64 ? 6.629 -16.594 -8.586 1 90.5 64 GLY B N 1
ATOM 1023 C CA . GLY B 1 64 ? 7.809 -16.016 -7.965 1 90.5 64 GLY B CA 1
ATOM 1024 C C . GLY B 1 64 ? 7.59 -14.586 -7.5 1 90.5 64 GLY B C 1
ATOM 1025 O O . GLY B 1 64 ? 8.484 -13.75 -7.621 1 90.5 64 GLY B O 1
ATOM 1026 N N . ILE B 1 65 ? 6.426 -14.289 -7.07 1 95.38 65 ILE B N 1
ATOM 1027 C CA . ILE B 1 65 ? 6.156 -12.961 -6.547 1 95.38 65 ILE B CA 1
ATOM 1028 C C . ILE B 1 65 ? 6.715 -12.836 -5.129 1 95.38 65 ILE B C 1
ATOM 1030 O O . ILE B 1 65 ? 6.59 -13.766 -4.324 1 95.38 65 ILE B O 1
ATOM 1034 N N . THR B 1 66 ? 7.406 -11.727 -4.879 1 96.5 66 THR B N 1
ATOM 1035 C CA . THR B 1 66 ? 7.852 -11.398 -3.529 1 96.5 66 THR B CA 1
ATOM 1036 C C . THR B 1 66 ? 7.332 -10.023 -3.109 1 96.5 66 THR B C 1
ATOM 1038 O O . THR B 1 66 ? 6.93 -9.219 -3.955 1 96.5 66 THR B O 1
ATOM 1041 N N . ALA B 1 67 ? 7.195 -9.891 -1.825 1 96.81 67 ALA B N 1
ATOM 1042 C CA . ALA B 1 67 ? 6.871 -8.586 -1.262 1 96.81 67 ALA B CA 1
ATOM 1043 C C . ALA B 1 67 ? 8.078 -7.977 -0.555 1 96.81 67 ALA B C 1
ATOM 1045 O O . ALA B 1 67 ? 8.812 -8.68 0.15 1 96.81 67 ALA B O 1
ATOM 1046 N N . VAL B 1 68 ? 8.305 -6.684 -0.774 1 96.75 68 VAL B N 1
ATOM 1047 C CA . VAL B 1 68 ? 9.43 -6.008 -0.144 1 96.75 68 VAL B CA 1
ATOM 1048 C C . VAL B 1 68 ? 8.953 -4.73 0.542 1 96.75 68 VAL B C 1
ATOM 1050 O O . VAL B 1 68 ? 7.988 -4.105 0.096 1 96.75 68 VAL B O 1
ATOM 1053 N N . VAL B 1 69 ? 9.508 -4.473 1.749 1 96.44 69 VAL B N 1
ATOM 1054 C CA . VAL B 1 69 ? 9.312 -3.203 2.441 1 96.44 69 VAL B CA 1
ATOM 1055 C C . VAL B 1 69 ? 10.562 -2.34 2.305 1 96.44 69 VAL B C 1
ATOM 1057 O O . VAL B 1 69 ? 11.688 -2.842 2.404 1 96.44 69 VAL B O 1
ATOM 1060 N N . PHE B 1 70 ? 10.352 -1.085 2.014 1 93.75 70 PHE B N 1
ATOM 1061 C CA . PHE B 1 70 ? 11.523 -0.217 1.909 1 93.75 70 PHE B CA 1
ATOM 1062 C C . PHE B 1 70 ? 11.273 1.113 2.609 1 93.75 70 PHE B C 1
ATOM 1064 O O . PHE B 1 70 ? 10.117 1.503 2.818 1 93.75 70 PHE B O 1
ATOM 1071 N N . TYR B 1 71 ? 12.367 1.673 3.158 1 90.06 71 TYR B N 1
ATOM 1072 C CA . TYR B 1 71 ? 12.336 2.963 3.838 1 90.06 71 TYR B CA 1
ATOM 1073 C C . TYR B 1 71 ? 13.133 4.004 3.061 1 90.06 71 TYR B C 1
ATOM 1075 O O . TYR B 1 71 ? 14.203 3.707 2.525 1 90.06 71 TYR B O 1
ATOM 1083 N N . ILE B 1 72 ? 12.359 5.129 2.779 1 75.69 72 ILE B N 1
ATOM 1084 C CA . ILE B 1 72 ? 13.07 6.195 2.082 1 75.69 72 ILE B CA 1
ATOM 1085 C C . ILE B 1 72 ? 13.406 7.316 3.062 1 75.69 72 ILE B C 1
ATOM 1087 O O . ILE B 1 72 ? 12.688 7.531 4.043 1 75.69 72 ILE B O 1
#

Organism: NCBI:txid97028

Sequence (144 aa):
VGLALVVEGEIVIGIMGCPNWQEDLSEKSSAETEEGREALPGSGIMMIAHKGYGTWRKRESNMGITAVVFYIVGLALVVEGEIVIGIMGCPNWQEDLSEKSSAETEEGREALPGSGIMMIAHKGYGTWRKRESNMGITAVVFYI

Foldseek 3Di:
DKDFDDDPRHTFKMKDKDQQDFPDVVPPPPPDPDDPPGQDGRKMKMKMDGVPPGIDMDIGRDHPDDDDDDDD/DKDFDDDPRHTFKIKDKDQQDFPDVVPPPPPDPDDPPGQDGRKMKMKMDGVPPGIDMDIGRDHPDDDDDDDD

pLDDT: mean 82.37, std 19.66, range [40.97, 98.31]

Nearest PDB structures (foldseek):
  6utu-assembly1_B  TM=4.250E-01  e=2.518E+00  Pseudomonas aeruginosa PAO1
  5bw0-assembly3_E  TM=4.711E-01  e=2.810E+00  Pseudomonas aeruginosa PAO1
  6utu-assembly1_H  TM=4.502E-01  e=3.137E+00  Pseudomonas aeruginosa PAO1
  5bw0-assembly4_G  TM=4.474E-01  e=6.411E+00  Pseudomonas aeruginosa PAO1
  6utu-assembly1_H  TM=4.497E-01  e=2.537E+00  Pseudomonas aeruginosa PAO1

InterPro domains:
  IPR051090 Inositol Monophosphatase Superfamily [PTHR43200] (1-62)

Solvent-accessible surface area (backbone atoms only — not comparable to full-atom values): 8200 Å² total; per-residue (Å²): 66,33,41,32,38,26,47,84,87,34,78,43,36,40,37,39,38,37,29,67,36,68,59,62,76,80,69,69,66,84,68,84,76,69,82,76,64,67,52,48,84,36,11,22,34,42,36,39,40,35,71,96,77,49,75,50,73,47,76,41,87,39,70,68,35,40,64,48,78,47,80,120,65,35,40,30,39,26,48,84,86,35,78,43,35,39,36,39,41,38,28,68,37,68,60,62,77,81,70,68,68,85,67,84,76,70,81,78,63,69,52,50,82,36,10,21,34,42,37,39,40,34,71,96,77,48,75,51,74,48,75,41,87,40,71,66,36,39,63,47,78,47,79,120